Protein AF-A0A1F9YU55-F1 (afdb_monomer_lite)

pLDDT: mean 84.78, std 9.82, range [40.25, 95.62]

Structure (mmCIF, N/CA/C/O backbone):
data_AF-A0A1F9YU55-F1
#
_entry.id   AF-A0A1F9YU55-F1
#
loop_
_atom_site.group_PDB
_atom_site.id
_atom_site.type_symbol
_atom_site.label_atom_id
_atom_site.label_alt_id
_atom_site.label_comp_id
_atom_site.label_asym_id
_atom_site.label_entity_id
_atom_site.label_seq_id
_atom_site.pdbx_PDB_ins_code
_atom_site.Cartn_x
_atom_site.Cartn_y
_atom_site.Cartn_z
_atom_site.occupancy
_atom_site.B_iso_or_equiv
_atom_site.auth_seq_id
_atom_site.auth_comp_id
_atom_site.auth_asym_id
_atom_site.auth_atom_id
_atom_site.pdbx_PDB_model_num
ATOM 1 N N . MET A 1 1 ? 7.739 11.973 9.245 1.00 59.94 1 MET A N 1
ATOM 2 C CA . MET A 1 1 ? 6.442 11.411 8.798 1.00 59.94 1 MET A CA 1
ATOM 3 C C . MET A 1 1 ? 5.967 12.026 7.481 1.00 59.94 1 MET A C 1
ATOM 5 O O . MET A 1 1 ? 5.914 11.310 6.494 1.00 59.94 1 MET A O 1
ATOM 9 N N . LEU A 1 2 ? 5.707 13.338 7.409 1.00 73.25 2 LEU A N 1
ATOM 10 C CA . LEU A 1 2 ? 5.106 13.991 6.227 1.00 73.25 2 LEU A CA 1
ATOM 11 C C . LEU A 1 2 ? 5.893 13.827 4.910 1.00 73.25 2 LEU A C 1
ATOM 13 O O . LEU A 1 2 ? 5.301 13.594 3.863 1.00 73.25 2 LEU A O 1
ATOM 17 N N . GLN A 1 3 ? 7.226 13.911 4.952 1.00 75.00 3 GLN A N 1
ATOM 18 C CA . GLN A 1 3 ? 8.063 13.705 3.760 1.00 75.00 3 GLN A CA 1
ATOM 19 C C . GLN A 1 3 ? 8.089 12.240 3.303 1.00 75.00 3 GLN A C 1
ATOM 21 O O . GLN A 1 3 ? 7.972 11.974 2.112 1.00 75.00 3 GLN 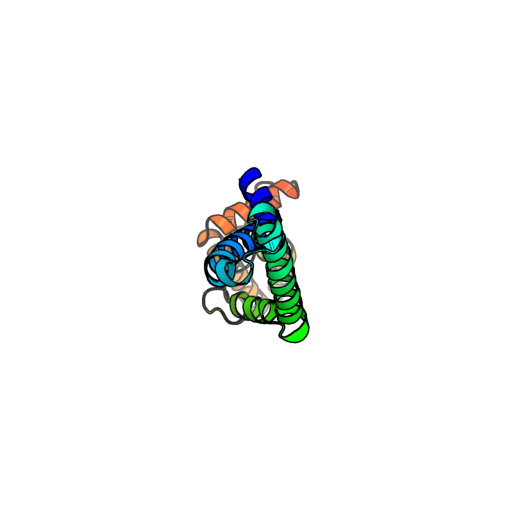A O 1
ATOM 26 N N . VAL A 1 4 ? 8.167 11.293 4.244 1.00 80.12 4 VAL A N 1
ATOM 27 C CA . VAL A 1 4 ? 8.087 9.849 3.955 1.00 80.12 4 VAL A CA 1
ATOM 28 C C . VAL A 1 4 ? 6.740 9.508 3.322 1.00 80.12 4 VAL A C 1
ATOM 30 O O . VAL A 1 4 ? 6.694 8.793 2.328 1.00 80.12 4 VAL A O 1
ATOM 33 N N . TRP A 1 5 ? 5.656 10.094 3.830 1.00 78.12 5 TRP A N 1
ATOM 34 C CA . TRP A 1 5 ? 4.320 9.940 3.262 1.00 78.12 5 TRP A CA 1
ATOM 35 C C . TRP A 1 5 ? 4.229 10.472 1.824 1.00 78.12 5 TRP A C 1
ATOM 37 O O . TRP A 1 5 ? 3.712 9.791 0.944 1.00 78.12 5 TRP A O 1
ATOM 47 N N . ARG A 1 6 ? 4.806 11.647 1.540 1.00 79.25 6 ARG A N 1
ATOM 48 C CA . ARG A 1 6 ? 4.870 12.181 0.166 1.00 79.25 6 ARG A CA 1
ATOM 49 C C . ARG A 1 6 ? 5.669 11.273 -0.768 1.00 79.25 6 ARG A C 1
ATOM 51 O O . ARG A 1 6 ? 5.260 11.056 -1.901 1.00 79.25 6 ARG A O 1
ATOM 58 N N . ILE A 1 7 ? 6.779 10.710 -0.292 1.00 80.50 7 ILE A N 1
ATOM 59 C CA . ILE A 1 7 ? 7.568 9.743 -1.066 1.00 80.50 7 ILE A CA 1
ATOM 60 C C . ILE A 1 7 ? 6.754 8.471 -1.322 1.00 80.50 7 ILE A C 1
ATOM 62 O O . ILE A 1 7 ? 6.777 7.966 -2.438 1.00 80.50 7 ILE A O 1
ATOM 66 N N . GLN A 1 8 ? 5.979 7.986 -0.347 1.00 77.44 8 GLN A N 1
ATOM 67 C CA . GLN A 1 8 ? 5.087 6.838 -0.540 1.00 77.44 8 GLN A CA 1
ATOM 68 C C . GLN A 1 8 ? 4.046 7.081 -1.639 1.00 77.44 8 GLN A C 1
ATOM 70 O O . GLN A 1 8 ? 3.777 6.162 -2.408 1.00 77.44 8 GLN A O 1
ATOM 75 N N . GLN A 1 9 ? 3.520 8.305 -1.782 1.00 81.88 9 GLN A N 1
ATOM 76 C CA . GLN A 1 9 ? 2.569 8.630 -2.857 1.00 81.88 9 GLN A CA 1
ATOM 77 C C . GLN A 1 9 ? 3.165 8.451 -4.258 1.00 81.88 9 GLN A C 1
ATOM 79 O O . GLN A 1 9 ? 2.460 8.059 -5.183 1.00 81.88 9 GLN A O 1
ATOM 84 N N . VAL A 1 10 ? 4.467 8.703 -4.415 1.00 87.75 10 VAL A N 1
ATOM 85 C CA . VAL A 1 10 ? 5.187 8.532 -5.690 1.00 87.75 10 VAL A CA 1
ATOM 86 C C . VAL A 1 10 ? 5.951 7.200 -5.729 1.00 87.75 10 VAL A C 1
ATOM 88 O O . VAL A 1 10 ? 6.550 6.846 -6.743 1.00 87.75 10 VAL A O 1
ATOM 91 N N . GLY A 1 11 ? 5.911 6.421 -4.646 1.00 87.12 11 GLY A N 1
ATOM 92 C CA . GLY A 1 11 ? 6.749 5.242 -4.447 1.00 87.12 11 GLY A CA 1
ATOM 93 C C . GLY A 1 11 ? 6.552 4.184 -5.527 1.00 87.12 11 GLY A C 1
ATOM 94 O O . GLY A 1 11 ? 7.522 3.587 -5.984 1.00 87.12 11 GLY A O 1
ATOM 95 N N . GLN A 1 12 ? 5.320 4.005 -6.008 1.00 84.25 12 GLN A N 1
ATOM 96 C CA . GLN A 1 12 ? 5.027 3.076 -7.103 1.00 84.25 12 GLN A CA 1
ATOM 97 C C . GLN A 1 12 ? 5.670 3.514 -8.426 1.00 84.25 12 GLN A C 1
ATOM 99 O O . GLN A 1 12 ? 6.277 2.695 -9.112 1.00 84.25 12 GLN A O 1
ATOM 104 N N . ILE A 1 13 ? 5.605 4.807 -8.756 1.00 87.31 13 ILE A N 1
ATOM 105 C CA . ILE A 1 13 ? 6.216 5.362 -9.974 1.00 87.31 13 ILE A CA 1
ATOM 106 C C . ILE A 1 13 ? 7.739 5.222 -9.902 1.00 87.31 13 ILE A C 1
ATOM 108 O O . ILE A 1 13 ? 8.363 4.749 -10.850 1.00 87.31 13 ILE A O 1
ATOM 112 N N . VAL A 1 14 ? 8.330 5.565 -8.753 1.00 89.31 14 VAL A N 1
ATOM 113 C CA . VAL A 1 14 ? 9.770 5.398 -8.506 1.00 89.31 14 VAL A CA 1
ATOM 114 C C . VAL A 1 14 ? 10.176 3.930 -8.628 1.00 89.31 14 VAL A C 1
ATOM 116 O O . VAL A 1 14 ? 11.179 3.624 -9.264 1.00 89.31 14 VAL A O 1
ATOM 119 N N . THR A 1 15 ? 9.373 3.010 -8.091 1.00 89.75 15 THR A N 1
ATOM 120 C CA . THR A 1 15 ? 9.634 1.566 -8.173 1.00 89.75 15 THR A CA 1
ATOM 121 C C . THR A 1 15 ? 9.627 1.077 -9.620 1.00 89.75 15 THR A C 1
ATOM 123 O O . THR A 1 15 ? 10.553 0.380 -10.028 1.00 89.75 15 THR A O 1
ATOM 126 N N . ILE A 1 16 ? 8.638 1.474 -10.428 1.00 90.81 16 ILE A N 1
ATOM 127 C CA . ILE A 1 16 ? 8.585 1.118 -11.856 1.00 90.81 16 ILE A CA 1
ATOM 128 C C . ILE A 1 16 ? 9.799 1.689 -12.598 1.00 90.81 16 ILE A C 1
ATOM 130 O O . ILE A 1 16 ? 10.425 0.977 -13.384 1.00 90.81 16 ILE A O 1
ATOM 134 N N . ALA A 1 17 ? 10.173 2.942 -12.329 1.00 91.25 17 ALA A N 1
ATOM 135 C CA . ALA A 1 17 ? 11.351 3.567 -12.928 1.00 91.25 17 ALA A CA 1
ATOM 136 C C . ALA A 1 17 ? 12.650 2.829 -12.552 1.00 91.25 17 ALA A C 1
ATOM 138 O O . ALA A 1 17 ? 13.476 2.552 -13.416 1.00 91.25 17 ALA A O 1
ATOM 139 N N . MET A 1 18 ? 12.817 2.436 -11.287 1.00 93.25 18 MET A N 1
ATOM 140 C CA . MET A 1 18 ? 13.988 1.677 -10.835 1.00 93.25 18 MET A CA 1
ATOM 141 C C . MET A 1 18 ? 14.037 0.263 -11.424 1.00 93.25 18 MET A C 1
ATOM 143 O O . MET A 1 18 ? 15.097 -0.181 -11.872 1.00 93.25 18 MET A O 1
ATOM 147 N N . LEU A 1 19 ? 12.905 -0.447 -11.452 1.00 93.50 19 LEU A N 1
ATOM 148 C CA . LEU A 1 19 ? 12.816 -1.788 -12.035 1.00 93.50 19 LEU A CA 1
ATOM 149 C C . LEU A 1 19 ? 13.103 -1.762 -13.536 1.00 93.50 19 LEU A C 1
ATOM 151 O O . LEU A 1 19 ? 13.897 -2.564 -14.022 1.00 93.50 19 LEU A O 1
ATOM 155 N N . SER A 1 20 ? 12.506 -0.813 -14.259 1.00 94.56 20 SER A N 1
ATOM 156 C CA . SER A 1 20 ? 12.750 -0.642 -15.692 1.00 94.56 20 SER A CA 1
ATOM 157 C C . SER A 1 20 ? 14.194 -0.236 -15.989 1.00 94.56 20 SER A C 1
ATOM 159 O O . SER A 1 20 ? 14.783 -0.817 -16.891 1.00 94.56 20 SER A O 1
ATOM 161 N N . ALA A 1 21 ? 14.807 0.659 -15.204 1.00 94.19 21 ALA A N 1
ATOM 162 C CA . ALA A 1 21 ? 16.230 1.006 -15.313 1.00 94.19 21 ALA A CA 1
ATOM 163 C C . ALA A 1 21 ? 17.152 -0.197 -15.104 1.00 94.19 21 ALA A C 1
ATOM 165 O O . ALA A 1 21 ? 18.057 -0.439 -15.905 1.00 94.19 21 ALA A O 1
ATOM 166 N N . THR A 1 22 ? 16.890 -0.983 -14.062 1.00 94.81 22 THR A N 1
ATOM 167 C CA . THR A 1 22 ? 17.697 -2.165 -13.744 1.00 94.81 22 THR A CA 1
ATOM 168 C C . THR A 1 22 ? 17.574 -3.212 -14.848 1.00 94.81 22 THR A C 1
ATOM 170 O O . THR A 1 22 ? 18.581 -3.716 -15.348 1.00 94.81 22 THR A O 1
ATOM 173 N N . LEU A 1 23 ? 16.346 -3.502 -15.289 1.00 94.94 23 LEU A N 1
ATOM 174 C CA . LEU A 1 23 ? 16.097 -4.485 -16.338 1.00 94.94 23 LEU A CA 1
ATOM 175 C C . LEU A 1 23 ? 16.638 -4.016 -17.693 1.00 94.94 23 LEU A C 1
ATOM 177 O O . LEU A 1 23 ? 17.246 -4.809 -18.403 1.00 94.94 23 LEU A O 1
ATOM 181 N N . ALA A 1 24 ? 16.491 -2.733 -18.028 1.00 95.31 24 ALA A N 1
ATOM 182 C CA . ALA A 1 24 ? 17.051 -2.146 -19.242 1.00 95.31 24 ALA A CA 1
ATOM 183 C C . ALA A 1 24 ? 18.575 -2.286 -19.291 1.00 95.31 24 ALA A C 1
ATOM 185 O O . ALA A 1 24 ? 19.111 -2.663 -20.330 1.00 95.31 24 ALA A O 1
ATOM 186 N N . GLY A 1 25 ? 19.268 -2.043 -18.173 1.00 93.69 25 GLY A N 1
ATOM 187 C CA . GLY A 1 25 ? 20.716 -2.228 -18.081 1.00 93.69 25 GLY A CA 1
ATOM 188 C C . GLY A 1 25 ? 21.142 -3.680 -18.314 1.00 93.69 25 GLY A C 1
ATOM 189 O O . GLY A 1 25 ? 22.050 -3.939 -19.104 1.00 93.69 25 GLY A O 1
ATOM 190 N N . VAL A 1 26 ? 20.449 -4.635 -17.684 1.00 95.25 26 VAL A N 1
ATOM 191 C CA . VAL A 1 26 ? 20.706 -6.073 -17.877 1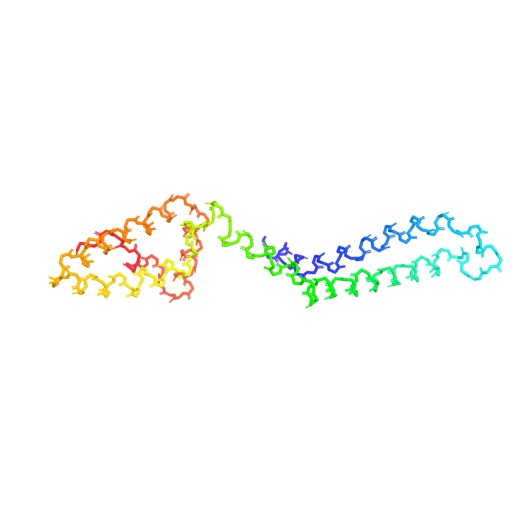.00 95.25 26 VAL A CA 1
ATOM 192 C C . VAL A 1 26 ? 20.440 -6.487 -19.323 1.00 95.25 26 VAL A C 1
ATOM 194 O O . VAL A 1 26 ? 21.288 -7.124 -19.943 1.00 95.25 26 VAL A O 1
ATOM 197 N N . VAL A 1 27 ? 19.290 -6.103 -19.878 1.00 94.19 27 VAL A N 1
ATOM 198 C CA . VAL A 1 27 ? 18.898 -6.443 -21.251 1.00 94.19 27 VAL A CA 1
ATOM 199 C C . VAL A 1 27 ? 19.886 -5.859 -22.250 1.00 94.19 27 VAL A C 1
ATOM 201 O O . VAL A 1 27 ? 20.371 -6.597 -23.104 1.00 94.19 27 VAL A O 1
ATOM 204 N N . PHE A 1 28 ? 20.236 -4.575 -22.122 1.00 94.56 28 PHE A N 1
ATOM 205 C CA . PHE A 1 28 ? 21.190 -3.916 -23.009 1.00 94.56 28 PHE A CA 1
ATOM 206 C C . PHE A 1 28 ? 22.535 -4.644 -23.029 1.00 94.56 28 PHE A C 1
ATOM 208 O O . PHE A 1 28 ? 23.027 -4.971 -24.105 1.00 94.56 28 PHE A O 1
ATOM 215 N N . ASN A 1 29 ? 23.083 -4.988 -21.859 1.00 93.62 29 ASN A N 1
ATOM 216 C CA . ASN A 1 29 ? 24.359 -5.700 -21.766 1.00 93.62 29 ASN A CA 1
ATOM 217 C C . ASN A 1 29 ? 24.335 -7.047 -22.523 1.00 93.62 29 ASN A C 1
ATOM 219 O O . ASN A 1 29 ? 25.315 -7.423 -23.161 1.00 93.62 29 ASN A O 1
ATOM 223 N N . GLN A 1 30 ? 23.189 -7.733 -22.534 1.00 94.19 30 GLN A N 1
ATOM 224 C CA . GLN A 1 30 ? 23.029 -9.018 -23.222 1.00 94.19 30 GLN A CA 1
ATOM 225 C C . GLN A 1 30 ? 22.814 -8.904 -24.738 1.00 94.19 30 GLN A C 1
ATOM 227 O O . GLN A 1 30 ? 23.089 -9.859 -25.468 1.00 94.19 30 GLN A O 1
ATOM 232 N N . ILE A 1 31 ? 22.308 -7.769 -25.233 1.00 93.94 31 ILE A N 1
ATOM 233 C CA . ILE A 1 31 ? 21.942 -7.599 -26.651 1.00 93.94 31 ILE A CA 1
ATOM 234 C C . ILE A 1 31 ? 22.829 -6.611 -27.410 1.00 93.94 31 ILE A C 1
ATOM 236 O O . ILE A 1 31 ? 22.736 -6.567 -28.633 1.00 93.94 31 ILE A O 1
ATOM 240 N N . GLN A 1 32 ? 23.678 -5.837 -26.726 1.00 93.00 32 GLN A N 1
ATOM 241 C CA . GLN A 1 32 ? 24.478 -4.761 -27.330 1.00 93.00 32 GLN A CA 1
ATOM 242 C C . GLN A 1 32 ? 25.326 -5.228 -28.520 1.00 93.00 32 GLN A C 1
ATOM 244 O O . GLN A 1 32 ? 25.401 -4.520 -29.517 1.00 93.00 32 GLN A O 1
ATOM 249 N N . TRP A 1 33 ? 25.862 -6.452 -28.478 1.00 92.38 33 TRP A N 1
ATOM 250 C CA . TRP A 1 33 ? 26.643 -7.042 -29.574 1.00 92.38 33 TRP A CA 1
ATOM 251 C C . TRP A 1 33 ? 25.846 -7.176 -30.883 1.00 92.38 33 TRP A C 1
ATOM 253 O O . TRP A 1 33 ? 26.408 -7.123 -31.970 1.00 92.38 33 TRP A O 1
ATOM 263 N N . ARG A 1 34 ? 24.514 -7.312 -30.809 1.00 91.56 34 ARG A N 1
ATOM 264 C CA . ARG A 1 34 ? 23.635 -7.353 -31.995 1.00 91.56 34 ARG A CA 1
ATOM 265 C C . ARG A 1 34 ? 23.386 -5.979 -32.600 1.00 91.56 34 ARG A C 1
ATOM 267 O O . ARG A 1 34 ? 22.830 -5.890 -33.690 1.00 91.56 34 ARG A O 1
ATOM 274 N N . LEU A 1 35 ? 23.709 -4.924 -31.862 1.00 92.00 35 LEU A N 1
ATOM 275 C CA . LEU A 1 35 ? 23.433 -3.543 -32.234 1.00 92.00 35 LEU A CA 1
ATOM 276 C C . LEU A 1 35 ? 24.670 -2.855 -32.814 1.00 92.00 35 LEU A C 1
ATOM 278 O O . LEU A 1 35 ? 24.555 -1.710 -33.248 1.00 92.00 35 LEU A O 1
ATOM 282 N N . GLU A 1 36 ? 25.825 -3.527 -32.834 1.00 91.44 36 GLU A N 1
ATOM 283 C CA . GLU A 1 36 ? 27.076 -3.007 -33.388 1.00 91.44 36 GLU A CA 1
ATOM 284 C C . GLU A 1 36 ? 26.874 -2.454 -34.808 1.00 91.44 36 GLU A C 1
ATOM 286 O O . GLU A 1 36 ? 26.230 -3.064 -35.660 1.00 91.44 36 GLU A O 1
ATOM 291 N N . GLY A 1 37 ? 27.383 -1.244 -35.050 1.00 89.06 37 GLY A N 1
ATOM 292 C CA . GLY A 1 37 ? 27.201 -0.531 -36.319 1.00 89.06 37 GLY A CA 1
ATOM 293 C C . GLY A 1 37 ? 25.868 0.216 -36.468 1.00 89.06 37 GLY A C 1
ATOM 294 O O . GLY A 1 37 ? 25.686 0.926 -37.456 1.00 89.06 37 GLY A O 1
ATOM 295 N N . THR A 1 38 ? 24.953 0.128 -35.496 1.00 92.94 38 THR A N 1
ATOM 296 C CA . THR A 1 38 ? 23.700 0.903 -35.480 1.00 92.94 38 THR A CA 1
ATOM 297 C C . THR A 1 38 ? 23.748 2.053 -34.463 1.00 92.94 38 THR A C 1
ATOM 299 O O . THR A 1 38 ? 24.476 1.971 -33.469 1.00 92.94 38 THR A O 1
ATOM 302 N N . PRO A 1 39 ? 22.914 3.103 -34.617 1.00 89.31 39 PRO A N 1
ATOM 303 C CA . PRO A 1 39 ? 22.767 4.150 -33.598 1.00 89.31 39 PRO A CA 1
ATOM 304 C C . PRO A 1 39 ? 22.303 3.625 -32.228 1.00 89.31 39 PRO A C 1
ATOM 306 O O . PRO A 1 39 ? 22.525 4.277 -31.209 1.00 89.31 39 PRO A O 1
ATOM 309 N N . LEU A 1 40 ? 21.684 2.439 -32.195 1.00 91.12 40 LEU A N 1
ATOM 310 C CA . LEU A 1 40 ? 21.205 1.778 -30.979 1.00 91.12 40 LEU A CA 1
ATOM 311 C C . LEU A 1 40 ? 22.329 1.092 -30.188 1.00 91.12 40 LEU A C 1
ATOM 313 O O . LEU A 1 40 ? 22.109 0.690 -29.051 1.00 91.12 40 LEU A O 1
ATOM 317 N N . TYR A 1 41 ? 23.539 0.976 -30.739 1.00 92.50 41 TYR A N 1
ATOM 318 C CA . TYR A 1 41 ? 24.697 0.533 -29.958 1.00 92.50 41 TYR A CA 1
ATOM 319 C C . TYR A 1 41 ? 25.047 1.526 -28.843 1.00 92.50 41 TYR A C 1
ATOM 321 O O . TYR A 1 41 ? 25.611 1.157 -27.817 1.00 92.50 41 TYR A O 1
ATOM 329 N N . ASN A 1 42 ? 24.705 2.805 -29.023 1.00 92.31 42 ASN A N 1
ATOM 330 C CA . ASN A 1 42 ? 24.952 3.817 -28.013 1.00 92.31 42 ASN A CA 1
ATOM 331 C C . ASN A 1 42 ? 24.024 3.601 -26.806 1.00 92.31 42 ASN A C 1
ATOM 333 O O . ASN A 1 42 ? 22.800 3.732 -26.909 1.00 92.31 42 ASN A O 1
ATOM 337 N N . SER A 1 43 ? 24.620 3.323 -25.645 1.00 90.31 43 SER A N 1
ATOM 338 C CA . SER A 1 43 ? 23.899 3.110 -24.388 1.00 90.31 43 SER A CA 1
ATOM 339 C C . SER A 1 43 ? 23.019 4.303 -24.004 1.00 90.31 43 SER A C 1
ATOM 341 O O . SER A 1 43 ? 21.907 4.103 -23.522 1.00 90.31 43 SER A O 1
ATOM 343 N N . TRP A 1 44 ? 23.442 5.534 -24.306 1.00 91.06 44 TRP A N 1
ATOM 344 C CA . TRP A 1 44 ? 22.660 6.751 -24.060 1.00 91.06 44 TRP A CA 1
ATOM 345 C C . TRP A 1 44 ? 21.386 6.846 -24.904 1.00 91.06 44 TRP A C 1
ATOM 347 O O . TRP A 1 44 ? 20.505 7.636 -24.583 1.00 91.06 44 TRP A O 1
ATOM 357 N N . VAL A 1 45 ? 21.276 6.051 -25.969 1.00 92.44 45 VAL A N 1
ATOM 358 C CA . VAL A 1 45 ? 20.094 5.995 -26.837 1.00 92.44 45 VAL A CA 1
ATOM 359 C C . VAL A 1 45 ? 19.240 4.780 -26.486 1.00 92.44 45 VAL A C 1
ATOM 361 O O . VAL A 1 45 ? 18.045 4.908 -26.222 1.00 92.44 45 VAL A O 1
ATOM 364 N N . MET A 1 46 ? 19.846 3.594 -26.438 1.00 93.62 46 MET A N 1
ATOM 365 C CA . MET A 1 46 ? 19.103 2.343 -26.288 1.00 93.62 46 MET A CA 1
ATOM 366 C C . MET A 1 46 ? 18.633 2.085 -24.859 1.00 93.62 46 MET A C 1
ATOM 368 O O . MET A 1 46 ? 17.525 1.588 -24.671 1.00 93.62 46 MET A O 1
ATOM 372 N N . VAL A 1 47 ? 19.416 2.453 -23.838 1.00 93.62 47 VAL A N 1
ATOM 373 C CA . VAL A 1 47 ? 19.009 2.237 -22.441 1.00 93.62 47 VAL A CA 1
ATOM 374 C C . VAL A 1 47 ? 17.758 3.055 -22.098 1.00 93.62 47 VAL A C 1
ATOM 376 O O . VAL A 1 47 ? 16.809 2.450 -21.604 1.00 93.62 47 VAL A O 1
ATOM 379 N N . PRO A 1 48 ? 17.646 4.363 -22.414 1.00 94.56 48 PRO A N 1
ATOM 380 C CA . PRO A 1 48 ? 16.398 5.102 -22.196 1.00 94.56 48 PRO A CA 1
ATOM 381 C C . PRO A 1 48 ? 15.189 4.534 -22.954 1.00 94.56 48 PRO A C 1
ATOM 383 O O . PRO A 1 48 ? 14.089 4.497 -22.403 1.00 94.56 48 PRO A O 1
ATOM 386 N N . LEU A 1 49 ? 15.377 4.043 -24.185 1.00 94.62 49 LEU A N 1
ATOM 387 C CA . LEU A 1 49 ? 14.309 3.384 -24.951 1.00 94.62 49 LEU A CA 1
ATOM 388 C C . LEU A 1 49 ? 13.857 2.071 -24.296 1.00 94.62 49 LEU A C 1
ATOM 390 O O . LEU A 1 49 ? 12.658 1.789 -24.217 1.00 94.62 49 LEU A O 1
ATOM 394 N N . LEU A 1 50 ? 14.800 1.277 -23.787 1.00 94.81 50 LEU A N 1
ATOM 395 C CA . LEU A 1 50 ? 14.501 0.068 -23.023 1.00 94.81 50 LEU A CA 1
ATOM 396 C C . LEU A 1 50 ? 13.783 0.402 -21.713 1.00 94.81 50 LEU A C 1
ATOM 398 O O . LEU A 1 50 ? 12.798 -0.250 -21.388 1.00 94.81 50 LEU A O 1
ATOM 402 N N . ILE A 1 51 ? 14.199 1.453 -21.003 1.00 95.62 51 ILE A N 1
ATOM 403 C CA . ILE A 1 51 ? 13.511 1.932 -19.796 1.00 95.62 51 ILE A CA 1
ATOM 404 C C . ILE A 1 51 ? 12.060 2.282 -20.114 1.00 95.62 51 ILE A C 1
ATOM 406 O O . ILE A 1 51 ? 11.150 1.794 -19.445 1.00 95.62 51 ILE A O 1
ATOM 410 N N . ALA A 1 52 ? 11.832 3.089 -21.152 1.00 95.25 52 ALA A N 1
ATOM 411 C CA . ALA A 1 52 ? 10.491 3.505 -21.541 1.00 95.25 52 ALA A CA 1
ATOM 412 C C . ALA A 1 52 ? 9.621 2.308 -21.956 1.00 95.25 52 ALA A C 1
ATOM 414 O O . ALA A 1 52 ? 8.503 2.162 -21.469 1.00 95.25 52 ALA A O 1
ATOM 415 N N . SER A 1 53 ? 10.138 1.421 -22.810 1.00 95.25 53 SER A N 1
ATOM 416 C CA . SER A 1 53 ? 9.391 0.252 -23.293 1.00 95.25 53 SER A CA 1
ATOM 417 C C . SER A 1 53 ? 9.077 -0.749 -22.179 1.00 95.25 53 SER A C 1
ATOM 419 O O . SER A 1 53 ? 7.922 -1.145 -22.026 1.00 95.25 53 SER A O 1
ATOM 421 N N . ILE A 1 54 ? 10.058 -1.104 -21.347 1.00 95.62 54 ILE A N 1
ATOM 422 C CA . ILE A 1 54 ? 9.861 -1.984 -20.187 1.00 95.62 54 ILE A CA 1
ATOM 423 C C . ILE A 1 54 ? 8.891 -1.339 -19.194 1.00 95.62 54 ILE A C 1
ATOM 425 O O . ILE A 1 54 ? 7.987 -2.010 -18.698 1.00 95.62 54 ILE A O 1
ATOM 429 N N . GLY A 1 55 ? 9.036 -0.038 -18.930 1.00 94.88 55 GLY A N 1
ATOM 430 C CA . GLY A 1 55 ? 8.133 0.713 -18.062 1.00 94.88 55 GLY A CA 1
ATOM 431 C C . GLY A 1 55 ? 6.684 0.662 -18.548 1.00 94.88 55 GLY A C 1
ATOM 432 O O . GLY A 1 55 ? 5.789 0.365 -17.758 1.00 94.88 55 GLY A O 1
ATOM 433 N N . ILE A 1 56 ? 6.453 0.862 -19.850 1.00 94.56 56 ILE A N 1
ATOM 434 C CA . ILE A 1 56 ? 5.124 0.743 -20.471 1.00 94.56 56 ILE A CA 1
ATOM 435 C C . ILE A 1 56 ? 4.574 -0.677 -20.317 1.00 94.56 56 ILE A C 1
ATOM 437 O O . ILE A 1 56 ? 3.407 -0.831 -19.966 1.00 94.56 56 ILE A O 1
ATOM 441 N N . VAL A 1 57 ? 5.392 -1.713 -20.528 1.00 95.31 57 VAL A N 1
ATOM 442 C CA . VAL A 1 57 ? 4.962 -3.113 -20.369 1.00 95.31 57 VAL A CA 1
ATOM 443 C C . VAL A 1 57 ? 4.562 -3.411 -18.924 1.00 95.31 57 VAL A C 1
ATOM 445 O O . VAL A 1 57 ? 3.483 -3.956 -18.697 1.00 95.31 57 VAL A O 1
ATOM 448 N N . ILE A 1 58 ? 5.380 -3.016 -17.942 1.00 93.00 58 ILE A N 1
ATOM 449 C CA . ILE A 1 58 ? 5.069 -3.191 -16.514 1.00 93.00 58 ILE A CA 1
ATOM 450 C C . ILE A 1 58 ? 3.775 -2.451 -16.159 1.00 93.00 58 ILE A C 1
ATOM 452 O O . ILE A 1 58 ? 2.922 -2.989 -15.450 1.00 93.00 58 ILE A O 1
ATOM 456 N N . TRP A 1 59 ? 3.604 -1.229 -16.662 1.00 91.25 59 TRP A N 1
ATOM 457 C CA . TRP A 1 59 ? 2.425 -0.416 -16.387 1.00 91.25 59 TRP A CA 1
ATOM 458 C C . TRP A 1 59 ? 1.154 -1.002 -17.013 1.00 91.25 59 TRP A C 1
ATOM 460 O O . TRP A 1 59 ? 0.152 -1.176 -16.321 1.00 91.25 59 TRP A O 1
ATOM 470 N N . ALA A 1 60 ? 1.206 -1.398 -18.287 1.00 92.69 60 ALA A N 1
ATOM 471 C CA . ALA A 1 60 ? 0.099 -2.060 -18.972 1.00 92.69 60 ALA A CA 1
ATOM 472 C C . ALA A 1 60 ? -0.279 -3.383 -18.290 1.00 92.69 60 ALA A C 1
ATOM 474 O O . ALA A 1 60 ? -1.463 -3.656 -18.080 1.00 92.69 60 ALA A O 1
ATOM 475 N N . PHE A 1 61 ? 0.718 -4.172 -17.878 1.00 92.25 61 PHE A N 1
ATOM 476 C CA . PHE A 1 61 ? 0.494 -5.390 -17.107 1.00 92.25 61 PHE A CA 1
ATOM 477 C C . PHE A 1 61 ? -0.176 -5.087 -15.764 1.00 92.25 61 PHE A C 1
ATOM 479 O O . PHE A 1 61 ? -1.122 -5.774 -15.400 1.00 92.25 61 PHE A O 1
ATOM 486 N N . SER A 1 62 ? 0.246 -4.030 -15.066 1.00 87.94 62 SER A N 1
ATOM 487 C CA . SER A 1 62 ? -0.352 -3.614 -13.789 1.00 87.94 62 SER A CA 1
ATOM 488 C C . SER A 1 62 ? -1.828 -3.228 -13.939 1.00 87.94 62 SER A C 1
ATOM 490 O O . SER A 1 62 ? -2.657 -3.633 -13.127 1.00 87.94 62 SER A O 1
ATOM 492 N N . ILE A 1 63 ? -2.182 -2.504 -15.007 1.00 89.31 63 ILE A N 1
ATOM 493 C CA . ILE A 1 63 ? -3.579 -2.159 -15.318 1.00 89.31 63 ILE A CA 1
ATOM 494 C C . ILE A 1 63 ? -4.395 -3.421 -15.590 1.00 89.31 63 ILE A C 1
ATOM 496 O O . ILE A 1 63 ? -5.495 -3.576 -15.064 1.00 89.31 63 ILE A O 1
ATOM 500 N N . TRP A 1 64 ? -3.872 -4.331 -16.409 1.00 93.31 64 TRP A N 1
ATOM 501 C CA . TRP A 1 64 ? -4.564 -5.575 -16.729 1.00 93.31 64 TRP A CA 1
ATOM 502 C C . TRP A 1 64 ? -4.731 -6.478 -15.497 1.00 93.31 64 TRP A C 1
ATOM 504 O O . TRP A 1 64 ? -5.811 -7.030 -15.275 1.00 93.31 64 TRP A O 1
ATOM 514 N N . TRP A 1 65 ? -3.698 -6.568 -14.661 1.00 88.31 65 TRP A N 1
ATOM 515 C CA . TRP A 1 65 ? -3.684 -7.304 -13.398 1.00 88.31 65 TRP A CA 1
ATOM 516 C C . TRP A 1 65 ? -4.783 -6.829 -12.441 1.00 88.31 65 TRP A C 1
ATOM 518 O O . TRP A 1 65 ? -5.500 -7.646 -11.861 1.00 88.31 65 TRP A O 1
ATOM 528 N N . ASP A 1 66 ? -4.986 -5.516 -12.315 1.00 87.94 66 ASP A N 1
ATOM 529 C CA . ASP A 1 66 ? -6.046 -4.999 -11.449 1.00 87.94 66 ASP A CA 1
ATOM 530 C C . ASP A 1 66 ? -7.431 -5.031 -12.114 1.00 87.94 66 ASP A C 1
ATOM 532 O O . ASP A 1 66 ? -8.390 -5.541 -11.534 1.00 87.94 66 ASP A O 1
ATOM 536 N N . LEU A 1 67 ? -7.568 -4.553 -13.353 1.00 89.31 67 LEU A N 1
ATOM 537 C CA . LEU A 1 67 ? -8.884 -4.432 -13.989 1.00 89.31 67 LEU A CA 1
ATOM 538 C C . LEU A 1 67 ? -9.476 -5.780 -14.400 1.00 89.31 67 LEU A C 1
ATOM 540 O O . LEU A 1 67 ? -10.686 -5.980 -14.273 1.00 89.31 67 LEU A O 1
ATOM 544 N N . ARG A 1 68 ? -8.656 -6.708 -14.908 1.00 89.06 68 ARG A N 1
ATOM 545 C CA . ARG A 1 68 ? -9.153 -7.985 -15.436 1.00 89.06 68 ARG A CA 1
ATOM 546 C C . ARG A 1 68 ? -9.105 -9.102 -14.411 1.00 89.06 68 ARG A C 1
ATOM 548 O O . ARG A 1 68 ? -10.066 -9.875 -14.352 1.00 89.06 68 ARG A O 1
ATOM 555 N N . MET A 1 69 ? -8.006 -9.199 -13.665 1.00 88.88 69 MET A N 1
ATOM 556 C CA . MET A 1 69 ? -7.805 -10.260 -12.674 1.00 88.88 69 MET A CA 1
ATOM 557 C C . MET A 1 69 ? -8.235 -9.846 -11.265 1.00 88.88 69 MET A C 1
ATOM 559 O O . MET A 1 69 ? -8.413 -10.719 -10.429 1.00 88.88 69 MET A O 1
ATOM 563 N N . ARG A 1 70 ? -8.455 -8.547 -10.996 1.00 89.88 70 ARG A N 1
ATOM 564 C CA . ARG A 1 70 ? -8.930 -8.027 -9.695 1.00 89.88 70 ARG A CA 1
ATO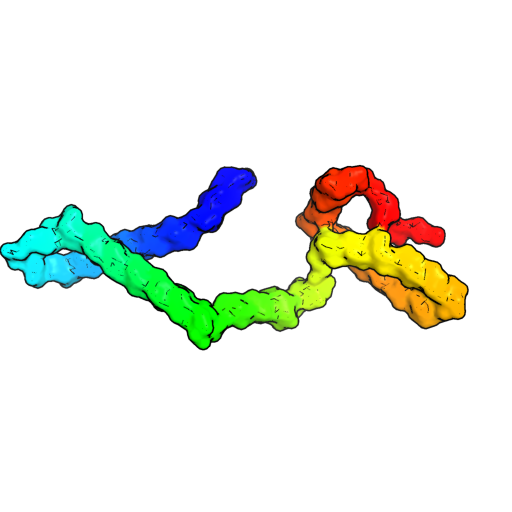M 565 C C . ARG A 1 70 ? -8.034 -8.408 -8.517 1.00 89.88 70 ARG A C 1
ATOM 567 O O . ARG A 1 70 ? -8.471 -8.354 -7.370 1.00 89.88 70 ARG A O 1
ATOM 574 N N . MET A 1 71 ? -6.774 -8.735 -8.782 1.00 86.38 71 MET A N 1
ATOM 575 C CA . MET A 1 71 ? -5.881 -9.357 -7.806 1.00 86.38 71 MET A CA 1
ATOM 576 C C . MET A 1 71 ? -5.598 -8.451 -6.607 1.00 86.38 71 MET A C 1
ATOM 578 O O . MET A 1 71 ? -5.559 -8.933 -5.480 1.00 86.38 71 MET A O 1
ATOM 582 N N . TRP A 1 72 ? -5.452 -7.135 -6.803 1.00 84.56 72 TRP A N 1
ATOM 583 C CA . TRP A 1 72 ? -5.270 -6.219 -5.671 1.00 84.56 72 TRP A CA 1
ATOM 584 C C . TRP A 1 72 ? -6.520 -6.127 -4.799 1.00 84.56 72 TRP A C 1
ATOM 586 O O . TRP A 1 72 ? -6.413 -6.059 -3.576 1.00 84.56 72 TRP A O 1
ATOM 596 N N . ARG A 1 73 ? -7.711 -6.178 -5.406 1.00 84.25 73 ARG A N 1
ATOM 597 C CA . ARG A 1 73 ? -8.978 -6.202 -4.663 1.00 84.25 73 ARG A CA 1
ATOM 598 C C . ARG A 1 73 ? -9.119 -7.494 -3.873 1.00 84.25 73 ARG A C 1
ATOM 600 O O . ARG A 1 73 ? -9.466 -7.446 -2.702 1.00 84.25 73 ARG A O 1
ATOM 607 N N . GLU A 1 74 ? -8.801 -8.629 -4.486 1.00 87.81 74 GLU A N 1
ATOM 608 C CA . GLU A 1 74 ? -8.821 -9.923 -3.803 1.00 87.81 74 GLU A CA 1
ATOM 609 C C . GLU A 1 74 ? -7.805 -9.976 -2.664 1.00 87.81 74 GLU A C 1
ATOM 611 O O . GLU A 1 74 ? -8.132 -10.434 -1.572 1.00 87.81 74 GLU A O 1
ATOM 616 N N . GLN A 1 75 ? -6.604 -9.436 -2.868 1.00 86.56 75 GLN A N 1
ATOM 617 C CA . GLN A 1 75 ? -5.605 -9.315 -1.813 1.00 86.56 75 GLN A CA 1
ATOM 618 C C . GLN A 1 75 ? -6.102 -8.425 -0.664 1.00 86.56 75 GLN A C 1
ATOM 620 O O . GLN A 1 75 ? -5.931 -8.790 0.497 1.00 86.56 75 GLN A O 1
ATOM 625 N N . ALA A 1 76 ? -6.755 -7.297 -0.958 1.00 85.12 76 ALA A N 1
ATOM 626 C CA . ALA A 1 76 ? -7.355 -6.439 0.064 1.00 85.12 76 ALA A CA 1
ATOM 627 C C . ALA A 1 76 ? -8.459 -7.172 0.848 1.00 85.12 76 ALA A C 1
ATOM 629 O O . ALA A 1 76 ? -8.480 -7.117 2.077 1.00 85.12 76 ALA A O 1
ATOM 630 N N . THR A 1 77 ? -9.319 -7.924 0.158 1.00 85.75 77 THR A N 1
ATOM 631 C CA . THR A 1 77 ? -10.329 -8.787 0.785 1.00 85.75 77 THR A CA 1
ATOM 632 C C . THR A 1 77 ? -9.686 -9.850 1.671 1.00 85.75 77 THR A C 1
ATOM 634 O O . THR A 1 77 ? -10.139 -10.080 2.787 1.00 85.75 77 THR A O 1
ATOM 637 N N . VAL A 1 78 ? -8.605 -10.492 1.227 1.00 85.38 78 VAL A N 1
ATOM 638 C CA . VAL A 1 78 ? -7.891 -11.479 2.046 1.00 85.38 78 VAL A CA 1
ATOM 639 C C . VAL A 1 78 ? -7.312 -10.828 3.302 1.00 85.38 78 VAL A C 1
ATOM 641 O O . VAL A 1 78 ? -7.453 -11.383 4.388 1.00 85.38 78 VAL A O 1
ATOM 644 N N . LEU A 1 79 ? -6.702 -9.649 3.166 1.00 84.38 79 LEU A N 1
ATOM 645 C CA . LEU A 1 79 ? -6.082 -8.924 4.275 1.00 84.38 79 LEU A CA 1
ATOM 646 C C . LEU A 1 79 ? -7.088 -8.447 5.326 1.00 84.38 79 LEU A C 1
ATOM 648 O O . LEU A 1 79 ? -6.739 -8.442 6.505 1.00 84.38 79 LEU A O 1
ATOM 652 N N . MET A 1 80 ? -8.296 -8.058 4.911 1.00 80.06 80 MET A N 1
ATOM 653 C CA . MET A 1 80 ? -9.320 -7.518 5.811 1.00 80.06 80 MET A CA 1
ATOM 654 C C . MET A 1 80 ? -10.331 -8.570 6.277 1.00 80.06 80 MET A C 1
ATOM 656 O O . MET A 1 80 ? -10.574 -8.702 7.469 1.00 80.06 80 MET A O 1
ATOM 660 N N . GLU A 1 81 ? -10.919 -9.334 5.357 1.00 80.00 81 GLU A N 1
ATOM 661 C CA . GLU A 1 81 ? -12.063 -10.208 5.655 1.00 80.00 81 GLU A CA 1
ATOM 662 C C . GLU A 1 81 ? -11.652 -11.641 6.000 1.00 80.00 81 GLU A C 1
ATOM 664 O O . GLU A 1 81 ? -12.294 -12.295 6.822 1.00 80.00 81 GLU A O 1
ATOM 669 N N . ARG A 1 82 ? -10.593 -12.159 5.366 1.00 80.19 82 ARG A N 1
ATOM 670 C CA . ARG A 1 82 ? -10.144 -13.551 5.571 1.00 80.19 82 ARG A CA 1
ATOM 671 C C . ARG A 1 82 ? -8.996 -13.677 6.562 1.00 80.19 82 ARG A C 1
ATOM 673 O O . ARG A 1 82 ? -8.631 -14.795 6.919 1.00 80.19 82 ARG A O 1
ATOM 680 N N . ASN A 1 83 ? -8.419 -12.561 6.991 1.00 81.94 83 ASN A N 1
ATOM 681 C CA . ASN A 1 83 ? -7.306 -12.564 7.919 1.00 81.94 83 ASN A CA 1
ATOM 682 C C . ASN A 1 83 ? -7.812 -12.845 9.347 1.00 81.94 83 ASN A C 1
ATOM 684 O O . ASN A 1 83 ? -8.533 -12.013 9.910 1.00 81.94 83 ASN A O 1
ATOM 688 N N . PRO A 1 84 ? -7.417 -13.972 9.969 1.00 78.81 84 PRO A N 1
ATOM 689 C CA . PRO A 1 84 ? -7.868 -14.318 11.315 1.00 78.81 84 PRO A CA 1
ATOM 690 C C . PRO A 1 84 ? -7.431 -13.292 12.369 1.00 78.81 84 PRO A C 1
ATOM 692 O O . PRO A 1 84 ? -8.088 -13.171 13.395 1.00 78.81 84 PRO A O 1
ATOM 695 N N . TYR A 1 85 ? -6.375 -12.517 12.105 1.00 76.06 85 TYR A N 1
ATOM 696 C CA . TYR A 1 85 ? -5.853 -11.500 13.022 1.00 76.06 85 TYR A CA 1
ATOM 697 C C . TYR A 1 85 ? -6.529 -10.128 12.889 1.00 76.06 85 TYR A C 1
ATOM 699 O O . TYR A 1 85 ? -6.282 -9.248 13.708 1.00 76.06 85 TYR A O 1
ATOM 707 N N . VAL A 1 86 ? -7.348 -9.914 11.853 1.00 75.50 86 VAL A N 1
ATOM 708 C CA . VAL A 1 86 ? -8.009 -8.619 11.589 1.00 75.50 86 VAL A CA 1
ATOM 709 C C . VAL A 1 86 ? -9.517 -8.698 11.813 1.00 75.50 86 VAL A C 1
ATOM 711 O O . VAL A 1 86 ? -10.151 -7.677 12.046 1.00 75.50 86 VAL A O 1
ATOM 714 N N . LYS A 1 87 ? -10.090 -9.905 11.848 1.00 69.62 87 LYS A N 1
ATOM 715 C CA . LYS A 1 87 ? -11.534 -10.127 11.993 1.00 69.62 87 LYS A CA 1
ATOM 716 C C . LYS A 1 87 ? -12.162 -9.459 13.226 1.00 69.62 87 LYS A C 1
ATOM 718 O O . LYS A 1 87 ? -13.306 -9.028 13.165 1.00 69.62 87 LYS A O 1
ATOM 723 N N . GLU A 1 88 ? -11.428 -9.388 14.333 1.00 69.69 88 GLU A N 1
ATOM 724 C CA . GLU A 1 88 ? -11.892 -8.786 15.596 1.00 69.69 88 GLU A CA 1
ATOM 725 C C . GLU A 1 88 ? -11.437 -7.329 15.766 1.00 69.69 88 GLU A C 1
ATOM 727 O O . GLU A 1 88 ? -11.795 -6.666 16.744 1.00 69.69 88 GLU A O 1
ATOM 732 N N . LYS A 1 89 ? -10.624 -6.827 14.831 1.00 78.94 89 LYS A N 1
ATOM 733 C CA . LYS A 1 89 ? -10.018 -5.506 14.917 1.00 78.94 89 LYS A CA 1
ATOM 734 C C . LYS A 1 89 ? -10.982 -4.465 14.366 1.00 78.94 89 LYS A C 1
ATOM 736 O O . LYS A 1 89 ? -11.272 -4.444 13.175 1.00 78.94 89 LYS A O 1
ATOM 741 N N . MET A 1 90 ? -11.428 -3.565 15.234 1.00 83.00 90 MET A N 1
ATOM 742 C CA . MET A 1 90 ? -12.156 -2.378 14.805 1.00 83.00 90 MET A CA 1
ATOM 743 C C . MET A 1 90 ? -11.203 -1.290 14.326 1.00 83.00 90 MET A C 1
ATOM 745 O O . MET A 1 90 ? -10.123 -1.083 14.883 1.00 83.00 90 MET A O 1
ATOM 749 N N . THR A 1 91 ? -11.640 -0.536 13.327 1.00 87.12 91 THR A N 1
ATOM 750 C CA . THR A 1 91 ? -10.988 0.708 12.926 1.00 87.12 91 THR A CA 1
ATOM 751 C C . THR A 1 91 ? -11.335 1.847 13.891 1.00 87.12 91 THR A C 1
ATOM 753 O O . THR A 1 91 ? -12.398 1.862 14.515 1.00 87.12 91 THR A O 1
ATOM 756 N N . ALA A 1 92 ? -10.470 2.863 13.980 1.00 86.44 92 ALA A N 1
ATOM 757 C CA . ALA A 1 92 ? -10.695 4.027 14.847 1.00 86.44 92 ALA A CA 1
ATOM 758 C C . ALA A 1 92 ? -12.031 4.744 14.556 1.00 86.44 92 ALA A C 1
ATOM 760 O O . ALA A 1 92 ? -12.709 5.232 15.460 1.00 86.44 92 ALA A O 1
ATOM 761 N N . LYS A 1 93 ? -12.443 4.766 13.281 1.00 85.31 93 LYS A N 1
ATOM 762 C CA . LYS A 1 93 ? -13.714 5.362 12.849 1.00 85.31 93 LYS A CA 1
ATOM 763 C C . LYS A 1 93 ? -14.917 4.564 13.343 1.00 85.31 93 LYS A C 1
ATOM 765 O O . LYS A 1 93 ? -15.884 5.163 13.802 1.00 85.31 93 LYS A O 1
ATOM 770 N N . GLU A 1 94 ? -14.859 3.236 13.267 1.00 87.06 94 GLU A N 1
ATOM 771 C CA . GLU A 1 94 ? -15.922 2.364 13.778 1.00 87.06 94 GLU A CA 1
ATOM 772 C C . GLU A 1 94 ? -16.072 2.522 15.286 1.00 87.06 94 GLU A C 1
ATOM 774 O O . GLU A 1 94 ? -17.189 2.704 15.758 1.00 87.06 94 GLU A O 1
ATOM 779 N N . ILE A 1 95 ? -14.962 2.563 16.030 1.00 87.00 95 ILE A N 1
ATOM 780 C CA . ILE A 1 95 ? -14.975 2.806 17.479 1.00 87.00 95 ILE A CA 1
ATOM 781 C C . ILE A 1 95 ? -15.688 4.112 17.816 1.00 87.00 95 ILE A C 1
ATOM 783 O O . ILE A 1 95 ? -16.507 4.148 18.731 1.00 87.00 95 ILE A O 1
ATOM 787 N N . LEU A 1 96 ? -15.418 5.181 17.067 1.00 85.50 96 LEU A N 1
ATOM 788 C CA . LEU A 1 96 ? -16.085 6.460 17.280 1.00 85.50 96 LEU A CA 1
ATOM 789 C C . LEU A 1 9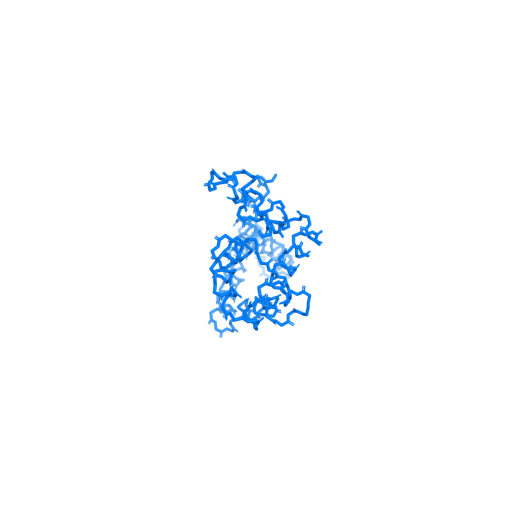6 ? -17.569 6.417 16.937 1.00 85.50 96 LEU A C 1
ATOM 791 O O . LEU A 1 96 ? -18.371 6.967 17.683 1.00 85.50 96 LEU A O 1
ATOM 795 N N . ILE A 1 97 ? -17.951 5.759 15.843 1.00 86.81 97 ILE A N 1
ATOM 796 C CA . ILE A 1 97 ? -19.360 5.617 15.463 1.00 86.81 97 ILE A CA 1
ATOM 797 C C . ILE A 1 97 ? -20.106 4.791 16.517 1.00 86.81 97 ILE A C 1
ATOM 799 O O . ILE A 1 97 ? -21.150 5.218 17.007 1.00 86.81 97 ILE A O 1
ATOM 803 N N . TYR A 1 98 ? -19.574 3.637 16.916 1.00 87.44 98 TYR A N 1
ATOM 804 C CA . TYR A 1 98 ? -20.215 2.788 17.916 1.00 87.44 98 TYR A CA 1
ATOM 805 C C . TYR A 1 98 ? -20.228 3.435 19.301 1.00 87.44 98 TYR A C 1
ATOM 807 O O . TYR A 1 98 ? -21.263 3.432 19.961 1.00 87.44 98 TYR A O 1
ATOM 815 N N . GLY A 1 99 ? -19.121 4.046 19.717 1.00 84.25 99 GLY A N 1
ATOM 816 C CA . GLY A 1 99 ? -19.005 4.688 21.021 1.00 84.25 99 GLY A CA 1
ATOM 817 C C . GLY A 1 99 ? -19.845 5.957 21.148 1.00 84.25 99 GLY A C 1
ATOM 818 O O . GLY A 1 99 ? -20.610 6.097 22.095 1.00 84.25 99 GLY A O 1
ATOM 819 N N . ALA A 1 100 ? -19.760 6.867 20.176 1.00 81.00 100 ALA A N 1
ATOM 820 C CA . ALA A 1 100 ? -20.418 8.168 20.276 1.00 81.00 100 ALA A CA 1
ATOM 821 C C . ALA A 1 100 ? -21.904 8.150 19.891 1.00 81.00 100 ALA A C 1
ATOM 823 O O . ALA A 1 100 ? -22.653 8.995 20.380 1.00 81.00 100 ALA A O 1
ATOM 824 N N . LEU A 1 101 ? -22.328 7.244 18.998 1.00 81.50 101 LEU A N 1
ATOM 825 C CA . LEU A 1 101 ? -23.703 7.202 18.486 1.00 81.50 101 LEU A CA 1
ATOM 826 C C . LEU A 1 101 ? -24.489 6.001 19.018 1.00 81.50 101 LEU A C 1
ATOM 828 O O . LEU A 1 101 ? -25.588 6.178 19.542 1.00 81.50 101 LEU A O 1
ATOM 832 N N . TRP A 1 102 ? -23.951 4.788 18.873 1.00 85.06 102 TRP A N 1
ATOM 833 C CA . TRP A 1 102 ? -24.718 3.569 19.145 1.00 85.06 102 TRP A CA 1
ATOM 834 C C . TRP A 1 102 ? -24.818 3.232 20.626 1.00 85.06 102 TRP A C 1
ATOM 836 O O . TRP A 1 102 ? -25.915 2.916 21.074 1.00 85.06 102 TRP A O 1
ATOM 846 N N . LEU A 1 103 ? -23.734 3.340 21.399 1.00 85.69 103 LEU A N 1
ATOM 847 C CA . LEU A 1 103 ? -23.762 3.024 22.830 1.00 85.69 103 LEU A CA 1
ATOM 848 C C . LEU A 1 103 ? -24.822 3.836 23.596 1.00 85.69 103 LEU A C 1
ATOM 850 O O . LEU A 1 103 ? -25.654 3.205 24.244 1.00 85.69 103 LEU A O 1
ATOM 854 N N . PRO A 1 104 ? -24.912 5.179 23.477 1.00 83.81 104 PRO A N 1
ATOM 855 C CA . PRO A 1 104 ? -25.944 5.945 24.181 1.00 83.81 104 PRO A CA 1
ATOM 856 C C . PRO A 1 104 ? -27.372 5.563 23.766 1.00 83.81 104 PRO A C 1
ATOM 858 O O . PRO A 1 104 ? -28.298 5.574 24.579 1.00 83.81 104 PRO A O 1
ATOM 861 N N . LEU A 1 105 ? -27.569 5.220 22.487 1.00 85.50 105 LEU A N 1
ATOM 862 C CA . LEU A 1 105 ? -28.863 4.771 21.978 1.00 85.50 105 LEU A CA 1
ATOM 863 C C . LEU A 1 105 ? -29.232 3.396 22.549 1.00 85.50 105 LEU A C 1
ATOM 865 O O . LEU A 1 105 ? -30.364 3.192 22.988 1.00 85.50 105 LEU A O 1
ATOM 869 N N . MET A 1 106 ? -28.274 2.470 22.565 1.00 86.00 106 MET A N 1
ATOM 870 C CA . MET A 1 106 ? -28.443 1.126 23.105 1.00 86.00 106 MET A CA 1
ATOM 871 C C . MET A 1 106 ? -28.660 1.144 24.620 1.00 86.00 106 MET A C 1
ATOM 873 O O . MET A 1 106 ? -29.556 0.451 25.086 1.00 86.00 106 MET A O 1
ATOM 877 N N . GLU A 1 107 ? -27.956 1.993 25.375 1.00 85.12 107 GLU A N 1
ATOM 878 C CA . GLU A 1 107 ? -28.179 2.188 26.818 1.00 85.12 107 GLU A CA 1
ATOM 879 C C . GLU A 1 107 ? -29.610 2.679 27.096 1.00 85.12 107 GLU A C 1
ATOM 881 O O . GLU A 1 107 ? -30.297 2.164 27.982 1.00 85.12 107 GLU A O 1
ATOM 886 N N . LYS A 1 108 ? -30.119 3.615 26.282 1.00 84.75 108 LYS A N 1
ATOM 887 C CA . LYS A 1 108 ? -31.497 4.109 26.406 1.00 84.75 108 LYS A CA 1
ATOM 888 C C . LYS A 1 108 ? -32.535 3.019 26.122 1.00 84.75 108 LYS A C 1
ATOM 890 O O . LYS A 1 108 ? -33.523 2.930 26.846 1.00 84.75 108 LYS A O 1
ATOM 895 N N . ILE A 1 109 ? -32.324 2.190 25.100 1.00 83.50 109 ILE A N 1
ATOM 896 C CA . ILE A 1 109 ? -33.232 1.085 24.741 1.00 83.50 109 ILE A CA 1
ATOM 897 C C . ILE A 1 109 ? -33.137 -0.065 25.759 1.00 83.50 109 ILE A C 1
ATOM 899 O O . ILE A 1 109 ? -34.157 -0.600 26.188 1.00 83.50 109 ILE A O 1
ATOM 903 N N . GLY A 1 110 ? -31.924 -0.408 26.198 1.00 79.44 110 GLY A N 1
ATOM 904 C CA . GLY A 1 110 ? -31.636 -1.470 27.166 1.00 79.44 110 GLY A CA 1
ATOM 905 C C . GLY A 1 110 ? -32.191 -1.211 28.566 1.00 79.44 110 GLY A C 1
ATOM 906 O O . GLY A 1 110 ? -32.308 -2.144 29.355 1.00 79.44 110 GLY A O 1
ATOM 907 N N . SER A 1 111 ? -32.612 0.022 28.865 1.00 78.88 111 SER A N 1
ATOM 908 C CA . SER A 1 111 ? -33.380 0.319 30.080 1.00 78.88 111 SER A CA 1
ATOM 909 C C . SER A 1 111 ? -34.724 -0.425 30.144 1.00 78.88 111 SER A C 1
ATOM 911 O O . SER A 1 111 ? -35.213 -0.697 31.239 1.00 78.88 111 SER A O 1
ATOM 913 N N . ALA A 1 112 ? -35.296 -0.789 28.990 1.00 81.06 112 ALA A N 1
ATOM 914 C CA . ALA A 1 112 ? -36.583 -1.472 28.880 1.00 81.06 112 ALA A CA 1
ATOM 915 C C . ALA A 1 112 ? -36.471 -2.974 28.549 1.00 81.06 112 ALA A C 1
ATOM 917 O O . ALA A 1 112 ? -37.422 -3.713 28.799 1.00 81.06 112 ALA A O 1
ATOM 918 N N . ASP A 1 113 ? -35.337 -3.435 28.007 1.00 86.50 113 ASP A N 1
ATOM 919 C CA . ASP A 1 113 ? -35.121 -4.833 27.605 1.00 86.50 113 ASP A CA 1
ATOM 920 C C . ASP A 1 113 ? -33.809 -5.400 28.196 1.00 86.50 113 ASP A C 1
ATOM 922 O O . ASP A 1 113 ? -32.717 -4.960 27.813 1.00 86.50 113 ASP A O 1
ATOM 926 N N . PRO A 1 114 ? -33.888 -6.418 29.078 1.00 85.00 114 PRO A N 1
ATOM 927 C CA . PRO A 1 114 ? -32.723 -7.095 29.646 1.00 85.00 114 PRO A CA 1
ATOM 928 C C . PRO A 1 114 ? -31.732 -7.645 28.611 1.00 85.00 114 PRO A C 1
ATOM 930 O O . PRO A 1 114 ? -30.527 -7.602 28.853 1.00 85.00 114 PRO A O 1
ATOM 933 N N . LYS A 1 115 ? -32.197 -8.125 27.448 1.00 86.00 115 LYS A N 1
ATOM 934 C CA . LYS A 1 115 ? -31.305 -8.662 26.402 1.00 86.00 115 LYS A CA 1
ATOM 935 C C . LYS A 1 115 ? -30.485 -7.561 25.741 1.00 86.00 115 LYS A C 1
ATOM 937 O O . LYS A 1 115 ? -29.305 -7.740 25.447 1.00 86.00 115 LYS A O 1
ATOM 942 N N . MET A 1 116 ? -31.104 -6.403 25.531 1.00 85.00 116 MET A N 1
ATOM 943 C CA . MET A 1 116 ? -30.422 -5.237 24.975 1.00 85.00 116 MET A CA 1
ATOM 944 C C . MET A 1 116 ? -29.401 -4.666 25.954 1.00 85.00 116 MET A C 1
ATOM 946 O O . MET A 1 116 ? -28.351 -4.189 25.526 1.00 85.00 116 MET A O 1
ATOM 950 N N . ARG A 1 117 ? -29.660 -4.759 27.261 1.00 85.56 117 ARG A N 1
ATOM 951 C CA . ARG A 1 117 ? -28.688 -4.381 28.288 1.00 85.56 117 ARG A CA 1
ATOM 952 C C . ARG A 1 117 ? -27.419 -5.235 28.223 1.00 85.56 117 ARG A C 1
ATOM 954 O O . ARG A 1 117 ? -26.332 -4.671 28.160 1.00 85.56 117 ARG A O 1
ATOM 961 N N . GLU A 1 118 ? -27.555 -6.559 28.155 1.00 88.00 118 GLU A N 1
ATOM 962 C CA . GLU A 1 118 ? -26.412 -7.479 28.034 1.00 88.00 118 GLU A CA 1
ATOM 963 C C . GLU A 1 118 ? -25.590 -7.204 26.762 1.00 88.00 118 GLU A C 1
ATOM 965 O O . GLU A 1 118 ? -24.367 -7.075 26.819 1.00 88.00 118 GLU A O 1
ATOM 970 N N . ALA A 1 119 ? -26.258 -7.006 25.620 1.00 87.06 119 ALA A N 1
ATOM 971 C CA . ALA A 1 119 ? -25.587 -6.661 24.365 1.00 87.06 119 ALA A CA 1
ATOM 972 C C . ALA A 1 119 ? -24.835 -5.317 24.438 1.00 87.06 119 ALA A C 1
ATOM 974 O O . ALA A 1 119 ? -23.760 -5.168 23.853 1.00 87.06 119 ALA A O 1
ATOM 975 N N . THR A 1 120 ? -25.384 -4.342 25.167 1.00 88.44 120 THR A N 1
ATOM 976 C CA . THR A 1 120 ? -24.752 -3.031 25.378 1.00 88.44 120 THR A CA 1
ATOM 977 C C . THR A 1 120 ? -23.490 -3.153 26.229 1.00 88.44 120 THR A C 1
ATOM 979 O O . THR A 1 120 ? -22.457 -2.579 25.882 1.00 88.44 120 THR A O 1
ATOM 982 N N . GLU A 1 121 ? -23.545 -3.933 27.312 1.00 88.56 121 GLU A N 1
ATOM 983 C CA . GLU A 1 121 ? -22.394 -4.196 28.184 1.00 88.56 121 GLU A CA 1
ATOM 984 C C . GLU A 1 121 ? -21.280 -4.939 27.424 1.00 88.56 121 GLU A C 1
ATOM 986 O O . GLU A 1 121 ? -20.119 -4.526 27.482 1.00 88.56 121 GLU A O 1
ATOM 991 N N . ALA A 1 122 ? -21.633 -5.945 26.616 1.00 89.12 122 ALA A N 1
ATOM 992 C CA . ALA A 1 122 ? -20.683 -6.671 25.775 1.00 89.12 122 ALA A CA 1
ATOM 993 C C . ALA A 1 122 ? -19.992 -5.765 24.737 1.00 89.12 122 ALA A C 1
ATOM 995 O O . ALA A 1 122 ? -18.771 -5.826 24.572 1.00 89.12 122 ALA A O 1
ATOM 996 N N . LEU A 1 123 ? -20.742 -4.885 24.061 1.00 88.25 123 LEU A N 1
ATOM 997 C CA . LEU A 1 123 ? -20.178 -3.938 23.091 1.00 88.25 123 LEU A CA 1
ATOM 998 C C . LEU A 1 123 ? -19.231 -2.933 23.763 1.00 88.25 123 LEU A C 1
ATOM 1000 O O . LEU A 1 123 ? -18.155 -2.643 23.239 1.00 88.25 123 LEU A O 1
ATOM 1004 N N . LYS A 1 124 ? -19.609 -2.424 24.938 1.00 88.00 124 LYS A N 1
ATOM 1005 C CA . LYS A 1 124 ? -18.805 -1.491 25.741 1.00 88.00 124 LYS A CA 1
ATOM 1006 C C . LYS A 1 124 ? -17.482 -2.122 26.171 1.00 88.00 124 LYS A C 1
ATOM 1008 O O . LYS A 1 124 ? -16.427 -1.493 26.060 1.00 88.00 124 LYS A O 1
ATOM 1013 N N . GLU A 1 125 ? -17.521 -3.380 26.602 1.00 87.94 125 GLU A N 1
ATOM 1014 C CA . GLU A 1 125 ? -16.320 -4.131 26.951 1.00 87.94 125 GLU A CA 1
ATOM 1015 C C . GLU A 1 125 ? -15.433 -4.399 25.731 1.00 87.94 125 GLU A C 1
ATOM 1017 O O . GLU A 1 125 ? -14.220 -4.187 25.807 1.00 87.94 125 GLU A O 1
ATOM 1022 N N . TRP A 1 126 ? -16.015 -4.799 24.598 1.00 87.69 126 TRP A N 1
ATOM 1023 C CA . TRP A 1 126 ? -15.259 -5.030 23.368 1.00 87.69 126 TRP A CA 1
ATOM 1024 C C . TRP A 1 126 ? -14.535 -3.759 22.907 1.00 87.69 126 TRP A C 1
ATOM 1026 O O . TRP A 1 126 ? -13.319 -3.792 22.728 1.00 87.69 126 TRP A O 1
ATOM 1036 N N . LEU A 1 127 ? -15.234 -2.619 22.842 1.00 87.94 127 LEU A N 1
ATOM 1037 C CA . LEU A 1 127 ? -14.648 -1.323 22.480 1.00 87.94 127 LEU A CA 1
ATOM 1038 C C . LEU A 1 127 ? -13.512 -0.915 23.427 1.00 87.94 127 LEU A C 1
ATOM 1040 O O . LEU A 1 127 ? -12.435 -0.516 22.975 1.00 87.94 127 LEU A O 1
ATOM 1044 N N . SER A 1 128 ? -13.715 -1.052 24.744 1.00 86.06 128 SER A N 1
ATOM 1045 C CA . SER A 1 128 ? -12.677 -0.725 25.726 1.00 86.06 128 SER A CA 1
ATOM 1046 C C . SER A 1 128 ? -11.450 -1.626 25.583 1.00 86.06 128 SER A C 1
ATOM 1048 O O . SER A 1 128 ? -10.322 -1.131 25.662 1.00 86.06 128 SER A O 1
ATOM 1050 N N . ARG A 1 129 ? -11.649 -2.931 25.367 1.00 86.38 129 ARG A N 1
ATOM 1051 C CA . ARG A 1 129 ? -10.555 -3.884 25.154 1.00 86.38 129 ARG A CA 1
ATOM 1052 C C . ARG A 1 129 ? -9.800 -3.574 23.866 1.00 86.38 129 ARG A C 1
ATOM 1054 O O . ARG A 1 129 ? -8.576 -3.536 23.913 1.00 86.38 129 ARG A O 1
ATOM 1061 N N . SER A 1 130 ? -10.496 -3.270 22.768 1.00 85.31 130 SER A N 1
ATOM 1062 C CA . SER A 1 130 ? -9.868 -2.917 21.490 1.00 85.31 130 SER A CA 1
ATOM 1063 C C . SER A 1 130 ? -8.935 -1.712 21.624 1.00 85.31 130 SER A C 1
ATOM 1065 O O . SER A 1 130 ? -7.773 -1.814 21.240 1.00 85.31 130 SER A O 1
ATOM 1067 N N . ILE A 1 131 ? -9.387 -0.615 22.246 1.00 84.81 131 ILE A N 1
ATOM 1068 C CA . ILE A 1 131 ? -8.548 0.581 22.454 1.00 84.81 131 ILE A CA 1
ATOM 1069 C C . ILE A 1 131 ? -7.359 0.285 23.376 1.00 84.81 131 ILE A C 1
ATOM 1071 O O . ILE A 1 131 ? -6.250 0.730 23.109 1.00 84.81 131 ILE A O 1
ATOM 1075 N N . LYS A 1 132 ? -7.560 -0.477 24.459 1.00 84.75 132 LYS A N 1
ATOM 1076 C CA . LYS A 1 132 ? -6.476 -0.818 25.398 1.00 84.75 132 LYS A CA 1
ATOM 1077 C C . LYS A 1 132 ? -5.434 -1.762 24.798 1.00 84.75 132 LYS A C 1
ATOM 1079 O O . LYS A 1 132 ? -4.288 -1.741 25.228 1.00 84.75 132 LYS A O 1
ATOM 1084 N N . SER A 1 133 ? -5.843 -2.614 23.861 1.00 83.81 133 SER A N 1
ATOM 1085 C CA . SER A 1 133 ? -4.975 -3.629 23.259 1.00 83.81 133 SER A CA 1
ATOM 1086 C C . SER A 1 133 ? -4.056 -3.096 22.158 1.00 83.81 133 SER A C 1
ATOM 1088 O O . SER A 1 133 ? -3.051 -3.736 21.862 1.00 83.81 133 SER A O 1
ATOM 1090 N N . ASP A 1 134 ? -4.384 -1.950 21.554 1.00 84.19 134 ASP A N 1
ATOM 1091 C CA . ASP A 1 134 ? -3.662 -1.396 20.408 1.00 84.19 134 ASP A CA 1
ATOM 1092 C C . ASP A 1 134 ? -3.377 0.100 20.620 1.00 84.19 134 ASP A C 1
ATOM 1094 O O . ASP A 1 134 ? -4.257 0.953 20.504 1.00 84.19 134 ASP A O 1
ATOM 1098 N N . GLU A 1 135 ? -2.117 0.418 20.932 1.00 84.94 135 GLU A N 1
ATOM 1099 C CA . GLU A 1 135 ? -1.649 1.787 21.189 1.00 84.94 135 GLU A CA 1
ATOM 1100 C C . GLU A 1 135 ? -1.803 2.699 19.961 1.00 84.94 135 GLU A C 1
ATOM 1102 O O . 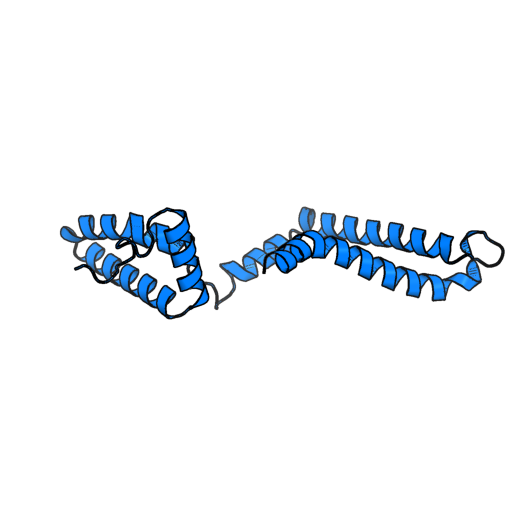GLU A 1 135 ? -2.124 3.882 20.098 1.00 84.94 135 GLU A O 1
ATOM 1107 N N . ILE A 1 136 ? -1.633 2.150 18.753 1.00 85.12 136 ILE A N 1
ATOM 1108 C CA . ILE A 1 136 ? -1.810 2.906 17.506 1.00 85.12 136 ILE A CA 1
ATOM 1109 C C . ILE A 1 136 ? -3.284 3.273 17.354 1.00 85.12 136 ILE A C 1
ATOM 1111 O O . ILE A 1 136 ? -3.611 4.422 17.073 1.00 85.12 136 ILE A O 1
ATOM 1115 N N . LEU A 1 137 ? -4.177 2.318 17.612 1.00 85.19 137 LEU A N 1
ATOM 1116 C CA . LEU A 1 137 ? -5.617 2.543 17.550 1.00 85.19 137 LEU A CA 1
ATOM 1117 C C . LEU A 1 137 ? -6.079 3.601 18.558 1.00 85.19 137 LEU A C 1
ATOM 1119 O O . LEU A 1 137 ? -6.891 4.457 18.212 1.00 85.19 137 LEU A O 1
ATOM 1123 N N . ALA A 1 138 ? -5.558 3.564 19.787 1.00 85.12 138 ALA A N 1
ATOM 1124 C CA . ALA A 1 138 ? -5.861 4.566 20.805 1.00 85.12 138 ALA A CA 1
ATOM 1125 C C . ALA A 1 138 ? -5.457 5.975 20.354 1.00 85.12 138 ALA A C 1
ATOM 1127 O O . ALA A 1 138 ? -6.252 6.912 20.454 1.00 85.12 138 ALA A O 1
ATOM 1128 N N . LYS A 1 139 ? -4.254 6.102 19.788 1.00 86.50 139 LYS A N 1
ATOM 1129 C CA . LYS A 1 139 ? -3.752 7.365 19.252 1.00 86.50 139 LYS A CA 1
ATOM 1130 C C . LYS A 1 139 ? -4.583 7.864 18.068 1.00 86.50 139 LYS A C 1
ATOM 1132 O O . LYS A 1 139 ? -4.937 9.038 18.030 1.00 86.50 139 LYS A O 1
ATOM 1137 N N . ASP A 1 140 ? -4.943 6.986 17.135 1.00 87.69 140 ASP A N 1
ATOM 1138 C CA . ASP A 1 140 ? -5.772 7.344 15.980 1.00 87.69 140 ASP A CA 1
ATOM 1139 C C . ASP A 1 140 ? -7.152 7.862 16.419 1.00 87.69 140 ASP A C 1
ATOM 1141 O O . ASP A 1 140 ? -7.669 8.843 15.882 1.00 87.69 140 ASP A O 1
ATOM 1145 N N . VAL A 1 141 ? -7.756 7.223 17.423 1.00 86.06 141 VAL A N 1
ATOM 1146 C CA . VAL A 1 141 ? -9.027 7.663 18.012 1.00 86.06 141 VAL A CA 1
ATOM 1147 C C . VAL A 1 141 ? -8.887 9.046 18.660 1.00 86.06 141 VAL A C 1
ATOM 1149 O O . VAL A 1 141 ? -9.755 9.902 18.466 1.00 86.06 141 VAL A O 1
ATOM 1152 N N . GLU A 1 142 ? -7.801 9.289 19.395 1.00 84.69 142 GLU A N 1
ATOM 1153 C CA . GLU A 1 142 ? -7.506 10.587 20.009 1.00 84.69 142 GLU A CA 1
ATOM 1154 C C . GLU A 1 142 ? -7.311 11.691 18.960 1.00 84.69 142 GLU A C 1
ATOM 1156 O O . GLU A 1 142 ? -7.897 12.770 19.082 1.00 84.69 142 GLU A O 1
ATOM 1161 N N . GLU A 1 143 ? -6.561 11.418 17.891 1.00 85.94 143 GLU A N 1
ATOM 1162 C CA . GLU A 1 143 ? -6.347 12.363 16.792 1.00 85.94 143 GLU A CA 1
ATOM 1163 C C . GLU A 1 143 ? -7.665 12.736 16.100 1.00 85.94 143 GLU A C 1
ATOM 1165 O O . GLU A 1 143 ? -7.912 13.916 15.825 1.00 85.94 143 GLU A O 1
ATOM 1170 N N . ILE A 1 144 ? -8.553 11.763 15.864 1.00 85.19 144 ILE A N 1
ATOM 1171 C CA . ILE A 1 144 ? -9.872 12.042 15.282 1.00 85.19 144 ILE A CA 1
ATOM 1172 C C . ILE A 1 144 ? -10.722 12.879 16.248 1.00 85.19 144 ILE A C 1
ATOM 1174 O O . ILE A 1 144 ? -11.360 13.8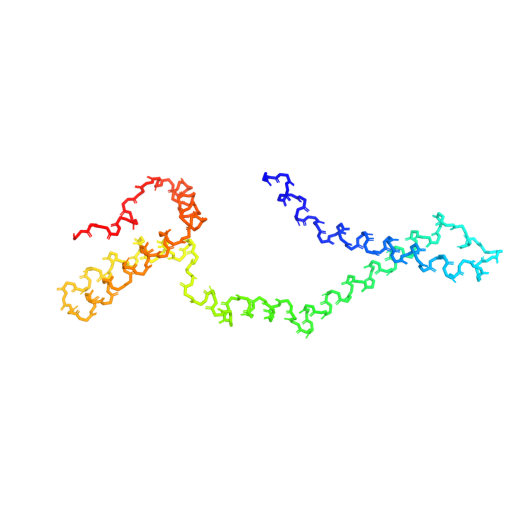42 15.820 1.00 85.19 144 ILE A O 1
ATOM 1178 N N . LEU A 1 145 ? -10.724 12.566 17.546 1.00 83.19 145 LEU A N 1
ATOM 1179 C CA . LEU A 1 145 ? -11.439 13.357 18.553 1.00 83.19 145 LEU A CA 1
ATOM 1180 C C . LEU A 1 145 ? -10.935 14.801 18.619 1.00 83.19 145 LEU A C 1
ATOM 1182 O O . LEU A 1 145 ? -11.741 15.732 18.692 1.00 83.19 145 LEU A O 1
ATOM 1186 N N . HIS A 1 146 ? -9.619 14.993 18.542 1.00 83.81 146 HIS A N 1
ATOM 1187 C CA . HIS A 1 146 ? -9.007 16.312 18.460 1.00 83.81 146 HIS A CA 1
ATOM 1188 C C . HIS A 1 146 ? -9.451 17.052 17.189 1.00 83.81 146 HIS A C 1
ATOM 1190 O O . HIS A 1 146 ? -9.851 18.213 17.259 1.00 83.81 146 HIS A O 1
ATOM 1196 N N . HIS A 1 147 ? -9.459 16.378 16.034 1.00 84.25 147 HIS A N 1
ATOM 1197 C CA . HIS A 1 147 ? -9.901 16.962 14.765 1.00 84.25 147 HIS A CA 1
ATOM 1198 C C . HIS A 1 147 ? -11.378 17.386 14.777 1.00 84.25 147 HIS A C 1
ATOM 1200 O O . HIS A 1 147 ? -11.728 18.436 14.246 1.00 84.25 147 HIS A O 1
ATOM 1206 N N . VAL A 1 148 ? -12.246 16.604 15.422 1.00 80.94 148 VAL A N 1
ATOM 1207 C CA . VAL A 1 148 ? -13.685 16.897 15.562 1.00 80.94 148 VAL A CA 1
ATOM 1208 C C . VAL A 1 148 ? -13.954 17.952 16.657 1.00 80.94 148 VAL A C 1
ATOM 1210 O O . VAL A 1 148 ? -15.102 18.310 16.917 1.00 80.94 148 VAL A O 1
ATOM 1213 N N . GLY A 1 149 ? -12.911 18.490 17.299 1.00 75.44 149 GLY A N 1
ATOM 1214 C CA . GLY A 1 149 ? -13.033 19.524 18.329 1.00 75.44 149 GLY A CA 1
ATOM 1215 C C . GLY A 1 149 ? -13.580 19.001 19.658 1.00 75.44 149 GLY A C 1
ATOM 1216 O O . GLY A 1 149 ? -14.104 19.771 20.459 1.00 75.44 149 GLY A O 1
ATOM 1217 N N . LYS A 1 150 ? -13.472 17.691 19.902 1.00 69.56 150 LYS A N 1
ATOM 1218 C CA . LYS A 1 150 ? -13.841 17.044 21.166 1.00 69.56 150 LYS A CA 1
ATOM 1219 C C . LYS A 1 150 ? -12.639 16.292 21.767 1.00 69.56 150 LYS A C 1
ATOM 1221 O O . LYS A 1 150 ? -12.739 15.087 21.996 1.00 69.56 150 LYS A O 1
ATOM 1226 N N . PRO A 1 151 ? -11.493 16.952 22.014 1.00 61.50 151 PRO A N 1
ATOM 1227 C CA . PRO A 1 151 ? -10.350 16.298 22.649 1.00 61.50 151 PRO A CA 1
ATOM 1228 C C . PRO A 1 151 ? -10.745 15.779 24.040 1.00 61.50 151 PRO A C 1
ATOM 1230 O O . PRO A 1 151 ? -11.444 16.465 24.785 1.00 61.50 151 PRO A O 1
ATOM 1233 N N . GLY A 1 152 ? -10.356 14.542 24.368 1.00 59.72 152 GLY A N 1
ATOM 1234 C CA . GLY A 1 152 ? -10.694 13.912 25.652 1.00 59.72 152 GLY A CA 1
ATOM 1235 C C . GLY A 1 152 ? -12.197 13.714 25.895 1.00 59.72 152 GLY A C 1
ATOM 1236 O O . GLY A 1 152 ? -12.635 13.699 27.043 1.00 59.72 152 GLY A O 1
ATOM 1237 N N . SER A 1 153 ? -13.014 13.634 24.835 1.00 60.81 153 SER A N 1
ATOM 1238 C CA . SER A 1 153 ? -14.472 13.622 24.986 1.00 60.81 153 SER A CA 1
ATOM 1239 C C . SER A 1 153 ? -14.979 12.453 25.828 1.00 60.81 153 SER A C 1
ATOM 1241 O O . SER A 1 153 ? -14.548 11.311 25.660 1.00 60.81 153 SER A O 1
ATOM 1243 N N . SER A 1 154 ? -16.032 12.717 26.602 1.00 57.78 154 SER A N 1
ATOM 1244 C CA . SER A 1 154 ? -16.771 11.674 27.308 1.00 57.78 154 SER A CA 1
ATOM 1245 C C . SER A 1 154 ? -17.542 10.712 26.395 1.00 57.78 154 SER A C 1
ATOM 1247 O O . SER A 1 154 ? -18.215 9.822 26.899 1.00 57.78 154 SER A O 1
ATOM 1249 N N . LEU A 1 155 ? -17.514 10.899 25.068 1.00 57.56 155 LEU A N 1
ATOM 1250 C CA . LEU A 1 155 ? -18.218 10.030 24.113 1.00 57.56 155 LEU A CA 1
ATOM 1251 C C . LEU A 1 155 ? -17.637 8.615 24.080 1.00 57.56 155 LEU A C 1
ATOM 1253 O O . LEU A 1 155 ? -18.327 7.686 23.685 1.00 57.56 155 LEU A O 1
ATOM 1257 N N . LEU A 1 156 ? -16.375 8.464 24.482 1.00 65.62 156 LEU A N 1
ATOM 1258 C CA . LEU A 1 156 ? -15.707 7.173 24.645 1.00 65.62 156 LEU A CA 1
ATOM 1259 C C . LEU A 1 156 ? -15.436 6.867 26.117 1.00 65.62 156 LEU A C 1
ATOM 1261 O O . LEU A 1 156 ? -14.612 6.014 26.440 1.00 65.62 156 LEU A O 1
ATOM 1265 N N . ASP A 1 157 ? -16.109 7.573 27.026 1.00 65.62 157 ASP A N 1
ATOM 1266 C CA . ASP A 1 157 ? -16.012 7.298 28.449 1.00 65.62 157 ASP A CA 1
ATOM 1267 C C . ASP A 1 157 ? -16.883 6.085 28.768 1.00 65.62 157 ASP A C 1
ATOM 1269 O O . ASP A 1 157 ? -17.980 6.178 29.322 1.00 65.62 157 ASP A O 1
ATOM 1273 N N . PHE A 1 158 ? -16.367 4.913 28.388 1.00 61.28 158 PHE A N 1
ATOM 1274 C CA . PHE A 1 158 ? -16.971 3.600 28.609 1.00 61.28 158 PHE A CA 1
ATOM 1275 C C . PHE A 1 158 ? -17.121 3.258 30.101 1.00 61.28 158 PHE A C 1
ATOM 1277 O O . PHE A 1 158 ? -17.408 2.116 30.441 1.00 61.28 158 PHE A O 1
ATOM 1284 N N . THR A 1 159 ? -16.901 4.207 31.011 1.00 44.91 159 THR A N 1
ATOM 1285 C CA . THR A 1 159 ? -17.029 4.030 32.457 1.00 44.91 159 THR A CA 1
ATOM 1286 C C . THR A 1 159 ? -18.242 4.737 33.056 1.00 44.91 159 THR A C 1
ATOM 1288 O O . THR A 1 159 ? -18.593 4.443 34.201 1.00 44.91 159 THR A O 1
ATOM 1291 N N . LYS A 1 160 ? -18.935 5.614 32.310 1.00 48.44 160 LYS A N 1
ATOM 1292 C CA . LYS A 1 160 ? -20.172 6.224 32.813 1.00 48.44 160 LYS A CA 1
ATOM 1293 C C . LYS A 1 160 ? -21.278 5.168 32.886 1.00 48.44 160 LYS A C 1
ATOM 1295 O O . LYS A 1 160 ? -21.549 4.475 31.905 1.00 48.44 160 LYS A O 1
ATOM 1300 N N . LYS A 1 161 ? -21.780 4.995 34.109 1.00 40.25 161 LYS A N 1
ATOM 1301 C CA . LYS A 1 161 ? -22.837 4.070 34.530 1.00 40.25 161 LYS A CA 1
ATOM 1302 C C . LYS A 1 161 ? -24.214 4.569 34.132 1.00 40.25 161 LYS A C 1
ATOM 1304 O O . LYS A 1 161 ? -24.416 5.800 34.218 1.00 40.25 161 LYS A O 1
#

Radius of gyration: 26.94 Å; chains: 1; bounding box: 64×34×71 Å

Sequence (161 aa):
MLQVWRIQQVGQIVTIAMLSATLAGVVFNQIQWRLEGTPLYNSWVMVPLLIASIGIVIWAFSIWWDLRMRMWREQATVLMERNPYVKEKMTAKEILIYGALWLPLMEKIGSADPKMREATEALKEWLSRSIKSDEILAKDVEEILHHVGKPGSSLLDFTKK

Secondary structure (DSSP, 8-state):
-HHHHHHHHHHHHHHHHHHHHHHHHHHHHHHGGGGTTSGGGSHHHHHHHHHHHHHHHHHHHHHHHHHTT-HHHHHHHHHHTS-TTTTT---HHHHHHIIIIIHHHHHHHHTT-HHHHHHHHHHHHHHHHHHHH-HHHHHHHHHHHHHTT-TT-GGG-TT--

Foldseek 3Di:
DVVVVVCVVCVVVVVLLVVQLVVLVVVCVVCLVVQPPHPCVDCVPVSVVSSVVSSVVVVVVVCCCCPPVVVVVVVVCCVAPVDPVRPLADALVVLLCCLQPVLVVLVVVCVPPVVSVVVSLVSLVSSVCNLVVDVVSVVVNQVVCVVVVNHVHCSNVSPDD